Protein AF-A0A851EFB5-F1 (afdb_monomer_lite)

InterPro domains:
  IPR003597 Immunoglobulin C1-set [PF07654] (22-78)
  IPR007110 Immunoglobulin-like domain [PS50835] (20-80)
  IPR013783 Immunoglobulin-like fold [G3DSA:2.60.40.10] (16-80)
  IPR036179 Immunoglobulin-like domain superfamily [SSF48726] (20-78)
  IPR050160 Major Histocompatibility Complex/Immunoglobulin [PTHR19944] (18-79)

Structure (mmCIF, N/CA/C/O backbone):
data_AF-A0A851EFB5-F1
#
_entry.id   AF-A0A851EFB5-F1
#
loop_
_atom_site.group_PDB
_atom_site.id
_atom_site.type_symbol
_atom_site.label_atom_id
_atom_site.label_alt_id
_atom_site.label_comp_id
_atom_site.label_asym_id
_atom_site.label_entity_id
_atom_site.label_seq_id
_atom_site.pdbx_PDB_ins_code
_atom_site.Cartn_x
_atom_site.Cartn_y
_atom_site.Cartn_z
_atom_site.occupancy
_atom_site.B_iso_or_equiv
_atom_site.auth_seq_id
_atom_site.auth_comp_id
_atom_site.auth_asym_id
_atom_site.auth_atom_id
_atom_site.pdbx_PDB_model_num
ATOM 1 N N . ASN A 1 1 ? 7.742 -14.774 -47.865 1.00 48.91 1 ASN A N 1
ATOM 2 C CA . ASN A 1 1 ? 6.394 -14.573 -47.311 1.00 48.91 1 ASN A CA 1
A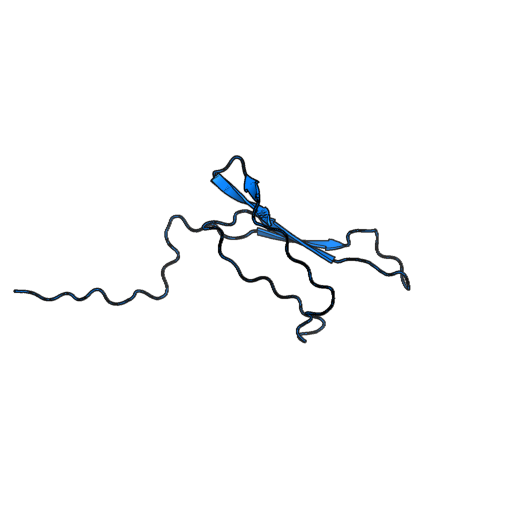TOM 3 C C . ASN A 1 1 ? 6.067 -15.745 -46.399 1.00 48.91 1 ASN A C 1
ATOM 5 O O . ASN A 1 1 ? 5.738 -16.811 -46.902 1.00 48.91 1 ASN A O 1
ATOM 9 N N . ARG A 1 2 ? 6.295 -15.586 -45.094 1.00 45.47 2 ARG A N 1
ATOM 10 C CA . ARG A 1 2 ? 5.665 -16.398 -44.052 1.00 45.47 2 ARG A CA 1
ATOM 11 C C . ARG A 1 2 ? 5.363 -15.452 -42.910 1.00 45.47 2 ARG A C 1
ATOM 13 O O . ARG A 1 2 ? 6.276 -14.927 -42.277 1.00 45.47 2 ARG A O 1
ATOM 20 N N . GLU A 1 3 ? 4.081 -15.187 -42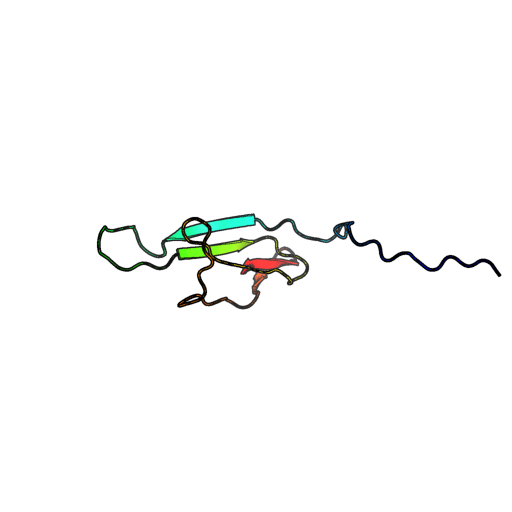.756 1.00 53.47 3 GLU A N 1
ATOM 21 C CA . GLU A 1 3 ? 3.498 -14.683 -41.533 1.00 53.47 3 GLU A CA 1
ATOM 22 C C . GLU A 1 3 ? 3.998 -15.474 -40.313 1.00 53.47 3 GLU A C 1
ATOM 24 O O . GLU A 1 3 ? 4.052 -16.701 -40.313 1.00 53.47 3 GLU A O 1
ATOM 29 N N . ASN A 1 4 ? 4.351 -14.755 -39.257 1.00 48.16 4 ASN A N 1
ATOM 30 C CA . ASN A 1 4 ? 3.955 -15.150 -37.917 1.00 48.16 4 ASN A CA 1
ATOM 31 C C . ASN A 1 4 ? 3.740 -13.848 -37.154 1.00 48.16 4 ASN A C 1
ATOM 33 O O . ASN A 1 4 ? 4.664 -13.251 -36.605 1.00 48.16 4 ASN A O 1
ATOM 37 N N . ALA A 1 5 ? 2.503 -13.358 -37.235 1.00 52.84 5 ALA A N 1
ATOM 38 C CA . ALA A 1 5 ? 2.001 -12.343 -36.334 1.00 52.84 5 ALA A CA 1
ATOM 39 C C . ALA A 1 5 ? 2.140 -12.902 -34.913 1.00 52.84 5 ALA A C 1
ATOM 41 O O . ALA A 1 5 ? 1.539 -13.926 -34.587 1.00 52.84 5 ALA A O 1
ATOM 42 N N . GLY A 1 6 ? 3.001 -12.283 -34.104 1.00 52.59 6 GLY A N 1
ATOM 43 C CA . GLY A 1 6 ? 3.162 -12.647 -32.704 1.00 52.59 6 GLY A CA 1
ATOM 44 C C . GLY A 1 6 ? 1.819 -12.517 -31.996 1.00 52.59 6 GLY A C 1
ATOM 45 O O . GLY A 1 6 ? 1.237 -11.434 -31.953 1.00 52.59 6 GLY A O 1
ATOM 46 N N . ILE A 1 7 ? 1.318 -13.638 -31.486 1.00 59.16 7 ILE A N 1
ATOM 47 C CA . ILE A 1 7 ? 0.196 -13.683 -30.551 1.00 59.16 7 ILE A CA 1
ATOM 48 C C . ILE A 1 7 ? 0.571 -12.806 -29.341 1.00 59.16 7 ILE A C 1
ATOM 50 O O . ILE A 1 7 ? 1.709 -12.911 -28.877 1.00 59.16 7 ILE A O 1
ATOM 54 N N . PRO A 1 8 ? -0.322 -11.950 -28.809 1.00 52.56 8 PRO A N 1
ATOM 55 C CA . PRO A 1 8 ? -0.058 -11.293 -27.537 1.00 52.56 8 PRO A CA 1
ATOM 56 C C . PRO A 1 8 ? -0.061 -12.371 -26.447 1.00 52.56 8 PRO A C 1
ATOM 58 O O . PRO A 1 8 ? -1.120 -12.864 -26.058 1.00 52.56 8 PRO A O 1
ATOM 61 N N . ASP A 1 9 ? 1.125 -12.791 -26.005 1.00 54.38 9 ASP A N 1
ATOM 62 C CA . ASP A 1 9 ? 1.272 -13.704 -24.874 1.00 54.38 9 ASP A CA 1
ATOM 63 C C . ASP A 1 9 ? 0.862 -12.955 -23.604 1.00 54.38 9 ASP A C 1
ATOM 65 O O . ASP A 1 9 ? 1.600 -12.144 -23.049 1.00 54.38 9 ASP A O 1
ATOM 69 N N . GLY A 1 10 ? -0.392 -13.150 -23.212 1.00 62.19 10 GLY A N 1
ATOM 70 C CA . GLY A 1 10 ? -1.000 -12.503 -22.060 1.00 62.19 10 GLY A CA 1
ATOM 71 C C . GLY A 1 10 ? -0.715 -13.202 -20.735 1.00 62.19 10 GLY A C 1
ATOM 72 O O . GLY A 1 10 ? -1.575 -13.122 -19.859 1.00 62.19 10 GLY A O 1
ATOM 73 N N . SER A 1 11 ? 0.380 -13.956 -20.551 1.00 56.41 11 SER A N 1
ATOM 74 C CA . SER A 1 11 ? 0.547 -14.702 -19.286 1.00 56.41 11 SER A CA 1
ATOM 75 C C . SER A 1 11 ? 1.962 -15.069 -18.840 1.00 56.41 11 SER A C 1
ATOM 77 O O . SER A 1 11 ? 2.076 -15.636 -17.755 1.00 56.41 11 SER A O 1
ATOM 79 N N . HIS A 1 12 ? 3.038 -14.778 -19.576 1.00 53.09 12 HIS A N 1
ATOM 80 C CA . HIS A 1 12 ? 4.378 -15.032 -19.037 1.00 53.09 12 HIS A CA 1
ATOM 81 C C . HIS A 1 12 ? 4.876 -13.827 -18.217 1.00 53.09 12 HIS A C 1
ATOM 83 O O . HIS A 1 12 ? 5.101 -12.764 -18.803 1.00 53.09 12 HIS A O 1
ATOM 89 N N . PRO A 1 13 ? 5.090 -13.941 -16.887 1.00 56.81 13 PRO A N 1
ATOM 90 C CA . PRO A 1 13 ? 5.830 -12.911 -16.174 1.00 56.81 13 PRO A CA 1
ATOM 91 C C . PRO A 1 13 ? 7.209 -12.833 -16.818 1.00 56.81 13 PRO A C 1
ATOM 93 O O . PRO A 1 13 ? 7.921 -13.835 -16.886 1.00 56.81 13 PRO A O 1
ATOM 96 N N . SER A 1 14 ? 7.573 -11.664 -17.344 1.00 59.12 14 SER A N 1
ATOM 97 C CA . SER A 1 14 ? 8.917 -11.412 -17.856 1.00 59.12 14 SER A CA 1
ATOM 98 C C . SER A 1 14 ? 9.932 -12.017 -16.877 1.00 59.12 14 SER A C 1
ATOM 100 O O . SER A 1 14 ? 9.769 -11.805 -15.678 1.00 59.12 14 SER A O 1
ATOM 102 N N . PRO A 1 15 ? 10.993 -12.715 -17.314 1.00 63.97 15 PRO A N 1
ATOM 103 C CA . PRO A 1 15 ? 11.981 -13.306 -16.397 1.00 63.97 15 PRO A CA 1
ATOM 104 C C . PRO A 1 15 ? 12.702 -12.269 -15.512 1.00 63.97 15 PRO A C 1
ATOM 106 O O . PRO A 1 15 ? 13.482 -12.630 -14.640 1.00 63.97 15 PRO A O 1
ATOM 109 N N . LEU A 1 16 ? 12.448 -10.981 -15.752 1.00 73.06 16 LEU A N 1
ATOM 110 C CA . LEU A 1 16 ? 12.930 -9.841 -14.985 1.00 73.06 16 LEU A CA 1
ATOM 111 C C . LEU A 1 16 ? 11.917 -9.346 -13.936 1.00 73.06 16 LEU A C 1
ATOM 113 O O . LEU A 1 16 ? 12.272 -8.479 -13.151 1.00 73.06 16 LEU A O 1
ATOM 117 N N . ALA A 1 17 ? 10.669 -9.827 -13.933 1.00 86.94 17 ALA A N 1
ATOM 118 C CA . ALA A 1 17 ? 9.636 -9.364 -13.013 1.00 86.94 17 ALA A CA 1
ATOM 119 C C . ALA A 1 17 ? 9.933 -9.822 -11.578 1.00 86.94 17 ALA A C 1
ATOM 121 O O . ALA A 1 17 ? 10.147 -11.007 -11.319 1.00 86.94 17 ALA A O 1
ATOM 122 N N . GLY A 1 18 ? 9.930 -8.872 -10.646 1.00 88.38 18 GLY A N 1
ATOM 123 C CA . GLY A 1 18 ? 10.062 -9.148 -9.222 1.00 88.38 18 GLY A CA 1
ATOM 124 C C . GLY A 1 18 ? 8.778 -9.765 -8.675 1.00 88.38 18 GLY A C 1
ATOM 125 O O . GLY A 1 18 ? 7.679 -9.398 -9.091 1.00 88.38 18 GLY A O 1
ATOM 126 N N . VAL A 1 19 ? 8.911 -10.712 -7.745 1.00 93.00 19 VAL A N 1
ATOM 127 C CA . VAL A 1 19 ? 7.782 -11.253 -6.975 1.00 93.00 19 VAL A CA 1
ATOM 128 C C . VAL A 1 19 ? 7.598 -10.363 -5.746 1.00 93.00 19 VAL A C 1
ATOM 130 O O . VAL A 1 19 ? 8.469 -10.407 -4.870 1.00 93.00 19 VAL A O 1
ATOM 133 N N . PRO A 1 20 ? 6.520 -9.560 -5.653 1.00 95.19 20 PRO A N 1
ATOM 134 C CA . PRO A 1 20 ? 6.369 -8.617 -4.558 1.00 95.19 20 PRO A CA 1
ATOM 135 C C . PRO A 1 20 ? 6.257 -9.332 -3.214 1.00 95.19 20 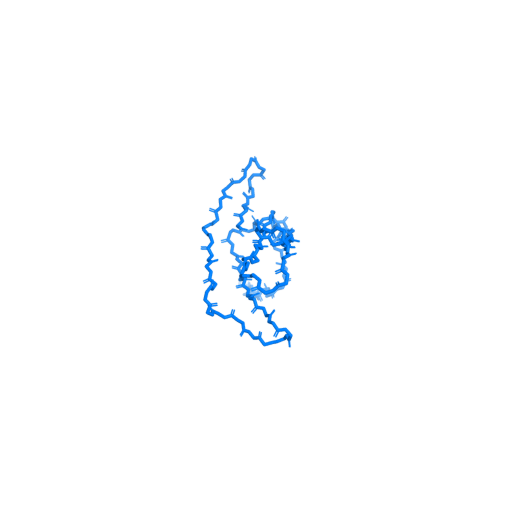PRO A C 1
ATOM 137 O O . PRO A 1 20 ? 5.501 -10.296 -3.072 1.00 95.19 20 PRO A O 1
ATOM 140 N N . VAL A 1 21 ? 6.984 -8.837 -2.218 1.00 96.62 21 VAL A N 1
ATOM 141 C CA . VAL A 1 21 ? 6.905 -9.327 -0.838 1.00 96.62 21 VAL A CA 1
ATOM 142 C C . VAL A 1 21 ? 6.091 -8.325 -0.035 1.00 96.62 21 VAL A C 1
ATOM 144 O O . VAL A 1 21 ? 6.398 -7.138 -0.044 1.00 96.62 21 VAL A O 1
ATOM 147 N N . VAL A 1 22 ? 5.028 -8.790 0.622 1.00 97.44 22 VAL A N 1
ATOM 148 C CA . VAL A 1 22 ? 4.047 -7.919 1.282 1.00 97.44 22 VAL A CA 1
ATOM 149 C C . VAL A 1 22 ? 4.087 -8.119 2.789 1.00 97.44 22 VAL A C 1
ATOM 151 O O . VAL A 1 22 ? 3.921 -9.237 3.276 1.00 97.44 22 VAL A O 1
ATOM 154 N N . SER A 1 23 ? 4.229 -7.017 3.522 1.00 98.12 23 SER A N 1
ATOM 155 C CA . SER A 1 23 ? 4.108 -6.973 4.978 1.00 98.12 23 SER A CA 1
ATOM 156 C C . SER A 1 23 ? 3.039 -5.964 5.383 1.00 98.12 23 SER A C 1
ATOM 158 O O . SER A 1 23 ? 3.108 -4.797 5.003 1.00 98.12 23 SER A O 1
ATOM 160 N N . VAL A 1 24 ? 2.061 -6.398 6.183 1.00 97.50 24 VAL A N 1
ATOM 161 C CA . VAL A 1 24 ? 0.997 -5.531 6.709 1.00 97.50 24 VAL A CA 1
ATOM 162 C C . VAL A 1 24 ? 1.098 -5.452 8.223 1.00 97.50 24 VAL A C 1
ATOM 164 O O . VAL A 1 24 ? 1.083 -6.477 8.904 1.00 97.50 24 VAL A O 1
ATOM 167 N N . PHE A 1 25 ? 1.187 -4.238 8.757 1.00 97.31 25 PHE A N 1
ATOM 168 C CA . PHE A 1 25 ? 1.346 -4.007 10.189 1.00 97.31 25 PHE A CA 1
ATOM 169 C C . PHE A 1 25 ? 0.706 -2.681 10.619 1.00 97.31 25 PHE A C 1
ATOM 171 O O . PHE A 1 25 ? 0.550 -1.770 9.803 1.00 97.31 25 PHE A O 1
ATOM 178 N N . PRO A 1 26 ? 0.300 -2.550 11.891 1.00 97.50 26 PRO A N 1
ATOM 179 C CA . PRO A 1 26 ? -0.204 -1.287 12.402 1.00 97.50 26 PRO A CA 1
ATOM 180 C C . PRO A 1 26 ? 0.945 -0.294 12.641 1.00 97.50 26 PRO A C 1
ATOM 182 O O . PRO A 1 26 ? 2.030 -0.680 13.074 1.00 97.50 26 PRO A O 1
ATOM 185 N N . ALA A 1 27 ? 0.700 0.992 12.393 1.00 97.31 27 ALA A N 1
ATOM 186 C CA . ALA A 1 27 ? 1.674 2.062 12.614 1.00 97.31 27 ALA A CA 1
ATOM 187 C C . ALA A 1 27 ? 1.995 2.263 14.104 1.00 97.31 27 ALA A C 1
ATOM 189 O O . ALA A 1 27 ? 3.107 2.651 14.458 1.00 97.31 27 ALA A O 1
ATOM 190 N N . LEU A 1 28 ? 1.020 1.991 14.974 1.00 97.69 28 LEU A N 1
ATOM 191 C CA . LEU A 1 28 ? 1.151 2.027 16.429 1.00 97.69 28 LEU A CA 1
ATOM 192 C C . LEU A 1 28 ? 0.725 0.685 17.044 1.00 97.69 28 LEU A C 1
ATOM 194 O O . LEU A 1 28 ? -0.064 -0.040 16.431 1.00 97.69 28 LEU A O 1
ATOM 198 N N . PRO A 1 29 ? 1.176 0.341 18.264 1.00 96.56 29 PRO A N 1
ATOM 199 C CA . PRO A 1 29 ? 0.644 -0.809 18.989 1.00 96.56 29 PRO A CA 1
ATOM 200 C C . PRO A 1 29 ? -0.893 -0.743 19.087 1.00 96.56 29 PRO A C 1
ATOM 202 O O . PRO A 1 29 ? -1.432 0.316 19.406 1.00 96.56 29 PRO A O 1
ATOM 205 N N . PRO A 1 30 ? -1.623 -1.832 18.795 1.00 95.75 30 PRO A N 1
ATOM 206 C CA . PRO A 1 30 ? -3.081 -1.800 18.769 1.00 95.75 30 PRO A CA 1
ATOM 207 C C . PRO A 1 30 ? -3.665 -1.650 20.179 1.00 95.75 30 PRO A C 1
ATOM 209 O O . PRO A 1 30 ? -3.454 -2.504 21.041 1.00 95.75 30 PRO A O 1
ATOM 212 N N . VAL A 1 31 ? -4.449 -0.588 20.385 1.00 97.25 31 VAL A N 1
ATOM 213 C CA . VAL A 1 31 ? -5.190 -0.318 21.624 1.00 97.25 31 VAL A CA 1
ATOM 214 C C . VAL A 1 31 ? -6.693 -0.269 21.310 1.00 97.25 31 VAL A C 1
ATOM 216 O O . VAL A 1 31 ? -7.104 0.481 20.422 1.00 97.25 31 VAL A O 1
ATOM 219 N N . PRO A 1 32 ? -7.543 -1.064 21.991 1.00 95.94 32 PRO A N 1
ATOM 220 C CA . PRO A 1 32 ? -8.984 -1.047 21.754 1.00 95.94 32 PRO A CA 1
ATOM 221 C C . PRO A 1 32 ? -9.593 0.346 21.950 1.00 95.94 32 PRO A C 1
ATOM 223 O O . PRO A 1 32 ? -9.418 0.963 22.996 1.00 95.94 32 PRO A O 1
ATOM 226 N N . GLY A 1 33 ? -10.351 0.815 20.958 1.00 95.75 33 GLY A N 1
ATOM 227 C CA . GLY A 1 33 ? -11.017 2.121 20.992 1.00 95.75 33 GLY A CA 1
ATOM 228 C C . GLY A 1 33 ? -10.165 3.296 20.503 1.00 95.75 33 GLY A C 1
ATOM 229 O O . GLY A 1 33 ? -10.718 4.375 20.302 1.00 95.75 33 GLY A O 1
ATOM 230 N N . GLU A 1 34 ? -8.868 3.098 20.252 1.00 97.31 34 GLU A N 1
ATOM 231 C CA . GLU A 1 34 ? -8.001 4.132 19.683 1.00 97.31 34 GLU A CA 1
ATOM 232 C C . GLU A 1 34 ? -7.869 3.994 18.156 1.00 97.31 34 GLU 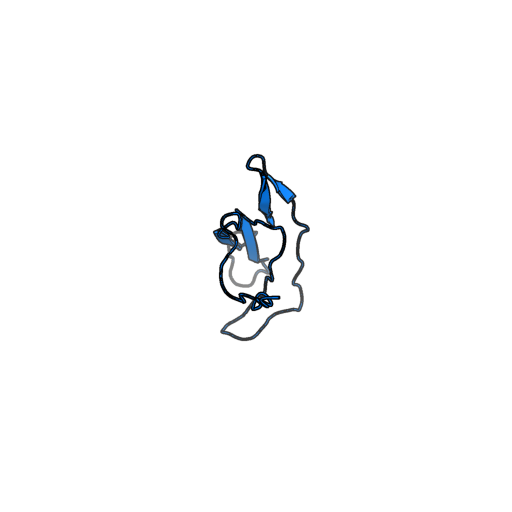A C 1
ATOM 234 O O . GLU A 1 34 ? -7.802 2.875 17.632 1.00 97.31 34 GLU A O 1
ATOM 239 N N . PRO A 1 35 ? -7.831 5.116 17.412 1.00 96.31 35 PRO A N 1
ATOM 240 C CA . PRO A 1 35 ? -7.578 5.084 15.979 1.00 96.31 35 PRO A CA 1
ATOM 241 C C . PRO A 1 35 ? -6.147 4.622 15.686 1.00 96.31 35 PRO A C 1
ATOM 243 O O . PRO A 1 35 ? -5.207 4.937 16.413 1.00 96.31 35 PRO A O 1
ATOM 246 N N . ASN A 1 36 ? -5.971 3.912 14.575 1.00 96.62 36 ASN A N 1
ATOM 247 C CA . ASN A 1 36 ? -4.669 3.449 14.111 1.00 96.62 36 ASN A CA 1
ATOM 248 C C . ASN A 1 36 ? -4.644 3.413 12.579 1.00 96.62 36 ASN A C 1
ATOM 250 O O . ASN A 1 36 ? -5.692 3.371 11.933 1.00 96.62 36 ASN A O 1
ATOM 254 N N . THR A 1 37 ? -3.446 3.388 12.009 1.00 96.56 37 THR A N 1
ATOM 255 C CA . THR A 1 37 ? -3.224 3.288 10.566 1.00 96.56 37 THR A CA 1
ATOM 256 C C . THR A 1 37 ? -2.593 1.940 10.262 1.00 96.56 37 THR A C 1
ATOM 258 O O . THR A 1 37 ? -1.597 1.574 10.882 1.00 96.56 37 THR A O 1
ATOM 261 N N . LEU A 1 38 ? -3.143 1.201 9.300 1.00 97.56 38 LEU A N 1
ATOM 262 C CA . LEU A 1 38 ? -2.468 0.028 8.750 1.00 97.56 38 LEU A CA 1
ATOM 263 C C . LEU A 1 38 ? -1.497 0.468 7.657 1.00 97.56 38 LEU A C 1
ATOM 265 O O . LEU A 1 38 ? -1.851 1.250 6.776 1.00 97.56 38 LEU A O 1
ATOM 269 N N . VAL A 1 39 ? -0.279 -0.054 7.717 1.00 97.88 39 VAL A N 1
ATOM 270 C CA . VAL A 1 39 ? 0.764 0.146 6.716 1.00 97.88 39 VAL A CA 1
ATOM 271 C C . VAL A 1 39 ? 0.909 -1.151 5.935 1.00 97.88 39 VAL A C 1
ATOM 273 O O . VAL A 1 39 ? 1.011 -2.224 6.527 1.00 97.88 39 VAL A O 1
ATOM 276 N N . CYS A 1 40 ? 0.896 -1.047 4.609 1.00 98.00 40 CYS A N 1
ATOM 277 C CA . CYS A 1 40 ? 1.254 -2.127 3.699 1.00 98.00 40 CYS A CA 1
ATOM 278 C C . CYS A 1 40 ? 2.589 -1.749 3.066 1.00 98.00 40 CYS A C 1
ATOM 280 O O . CYS A 1 40 ? 2.634 -0.802 2.287 1.00 98.00 40 CYS A O 1
ATOM 282 N N . LEU A 1 41 ? 3.653 -2.448 3.453 1.00 97.81 41 LEU A N 1
ATOM 283 C CA . LEU A 1 41 ? 4.960 -2.349 2.819 1.00 97.81 41 LEU A CA 1
ATOM 284 C C . LEU A 1 41 ? 5.041 -3.420 1.7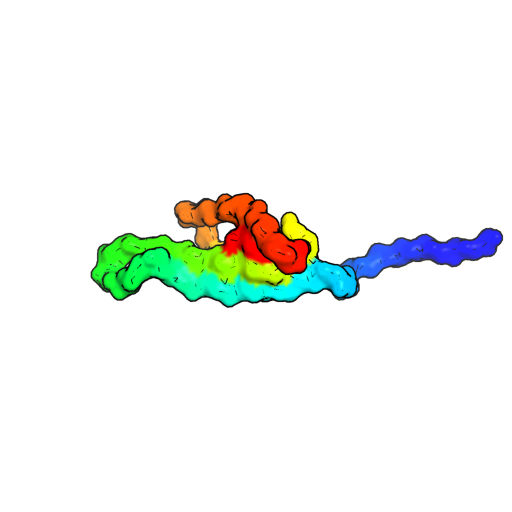37 1.00 97.81 41 LEU A C 1
ATOM 286 O O . LEU A 1 41 ? 4.868 -4.608 2.029 1.00 97.81 41 LEU A O 1
ATOM 290 N N . VAL A 1 42 ? 5.325 -2.998 0.509 1.00 97.88 42 VAL A N 1
ATOM 291 C CA . VAL A 1 42 ? 5.546 -3.895 -0.621 1.00 97.88 42 VAL A CA 1
ATOM 292 C C . VAL A 1 42 ? 6.985 -3.750 -1.103 1.00 97.88 42 VAL A C 1
ATOM 294 O O . VAL A 1 42 ? 7.412 -2.668 -1.498 1.00 97.88 42 VAL A O 1
ATOM 297 N N . GLU A 1 43 ? 7.733 -4.847 -1.083 1.00 96.75 43 GLU A N 1
ATOM 298 C CA . GLU A 1 43 ? 9.137 -4.920 -1.493 1.00 96.75 43 GLU A CA 1
ATOM 299 C C . GLU A 1 43 ? 9.306 -5.747 -2.772 1.00 96.75 43 GLU A C 1
ATOM 301 O O . GLU A 1 43 ? 8.373 -6.415 -3.220 1.00 96.75 43 GLU A O 1
ATOM 306 N N . ASN A 1 44 ? 10.514 -5.734 -3.348 1.00 95.81 44 ASN A N 1
ATOM 307 C CA . ASN A 1 44 ? 10.874 -6.505 -4.544 1.00 95.81 44 ASN A CA 1
ATOM 308 C C . ASN A 1 44 ? 9.971 -6.223 -5.762 1.00 95.81 44 ASN A C 1
ATOM 310 O O . ASN A 1 44 ? 9.631 -7.114 -6.541 1.00 95.81 44 ASN A O 1
ATOM 314 N N . ILE A 1 45 ? 9.556 -4.968 -5.926 1.00 95.69 45 ILE A N 1
ATOM 315 C CA . ILE A 1 45 ? 8.702 -4.556 -7.037 1.00 95.69 45 ILE A CA 1
ATOM 316 C C . ILE A 1 45 ? 9.580 -4.348 -8.273 1.00 95.69 45 ILE A C 1
ATOM 318 O O . ILE A 1 45 ? 10.477 -3.505 -8.253 1.00 95.69 45 ILE A O 1
ATOM 322 N N . PHE A 1 46 ? 9.308 -5.071 -9.361 1.00 94.31 46 PHE A N 1
ATOM 323 C CA . PHE A 1 46 ? 9.895 -4.795 -10.674 1.00 94.31 46 PHE A CA 1
ATOM 324 C C . PHE A 1 46 ? 9.029 -5.380 -11.805 1.00 94.31 46 PHE A C 1
ATOM 326 O O . PHE A 1 46 ? 8.665 -6.552 -11.724 1.00 94.31 46 PHE A O 1
ATOM 333 N N . PRO A 1 47 ? 8.742 -4.634 -12.889 1.00 93.25 47 PRO A N 1
ATOM 334 C CA . PRO A 1 47 ? 8.877 -3.176 -13.011 1.00 93.25 47 PRO A CA 1
ATOM 335 C C . PRO A 1 47 ? 7.987 -2.440 -11.979 1.00 93.25 47 PRO A C 1
ATOM 337 O O . PRO A 1 47 ? 7.168 -3.085 -11.327 1.00 93.25 47 PRO A O 1
ATOM 340 N N . PRO A 1 48 ? 8.119 -1.110 -11.789 1.00 92.81 48 PRO A N 1
ATOM 341 C CA . PRO A 1 48 ? 7.331 -0.340 -10.814 1.00 92.81 48 PRO A CA 1
ATOM 342 C C . PRO A 1 48 ? 5.871 -0.142 -11.265 1.00 92.81 48 PRO A C 1
ATOM 344 O O . PRO A 1 48 ? 5.430 0.969 -11.560 1.00 92.81 48 PRO A O 1
ATOM 347 N N . ALA A 1 49 ? 5.119 -1.237 -11.353 1.00 92.44 49 ALA A N 1
ATOM 348 C CA . ALA A 1 49 ? 3.719 -1.272 -11.753 1.00 92.44 49 ALA A CA 1
ATOM 349 C C . ALA A 1 49 ? 2.970 -2.341 -10.941 1.00 92.44 49 ALA A C 1
ATOM 351 O O . ALA A 1 49 ? 3.152 -3.536 -11.160 1.00 92.44 49 ALA A O 1
ATOM 352 N N . LEU A 1 50 ? 2.139 -1.899 -9.995 1.00 92.00 50 LEU A N 1
ATOM 353 C CA . LEU A 1 50 ? 1.265 -2.743 -9.184 1.00 92.00 50 LEU A CA 1
ATOM 354 C C . LEU A 1 50 ? 0.032 -1.966 -8.707 1.00 92.00 50 LEU A C 1
ATOM 356 O O . LEU A 1 50 ? 0.089 -0.743 -8.523 1.00 92.00 50 LEU A O 1
ATOM 360 N N . ASP A 1 51 ? -1.032 -2.711 -8.415 1.00 93.69 51 ASP A N 1
ATOM 361 C CA . ASP A 1 51 ? -2.258 -2.217 -7.790 1.00 93.69 51 ASP A CA 1
ATOM 362 C C . ASP A 1 51 ? -2.346 -2.699 -6.333 1.00 93.69 51 ASP A C 1
ATOM 364 O O . ASP A 1 51 ? -2.286 -3.897 -6.058 1.00 93.69 51 ASP A O 1
ATOM 368 N N . ILE A 1 52 ? -2.499 -1.761 -5.391 1.00 95.00 52 ILE A N 1
ATOM 369 C CA . ILE A 1 52 ? -2.790 -2.046 -3.976 1.00 95.00 52 ILE A CA 1
ATOM 370 C C . ILE A 1 52 ? -4.239 -1.663 -3.708 1.00 95.00 52 ILE A C 1
ATOM 372 O O . ILE A 1 52 ? -4.656 -0.546 -4.013 1.00 95.00 52 ILE A O 1
ATOM 376 N N . ALA A 1 53 ? -4.985 -2.575 -3.094 1.00 96.06 53 ALA A N 1
ATOM 377 C CA . ALA A 1 53 ? -6.330 -2.328 -2.604 1.00 96.06 53 ALA A CA 1
ATOM 378 C C . ALA A 1 53 ? -6.458 -2.831 -1.165 1.00 96.06 53 ALA A C 1
ATOM 380 O O . ALA A 1 53 ? -5.895 -3.863 -0.802 1.00 96.06 53 ALA A O 1
ATOM 381 N N . TRP A 1 54 ? -7.231 -2.108 -0.358 1.00 97.25 54 TRP A N 1
ATOM 382 C CA . TRP A 1 54 ? -7.561 -2.509 1.003 1.00 97.25 54 TRP A CA 1
ATOM 383 C C . TRP A 1 54 ? -8.963 -3.094 1.051 1.00 97.25 54 TRP A C 1
ATOM 385 O O . TRP A 1 54 ? -9.886 -2.584 0.413 1.00 97.25 54 TRP A O 1
ATOM 395 N N . THR A 1 55 ? -9.136 -4.146 1.846 1.00 97.25 55 THR A N 1
ATOM 396 C CA . THR A 1 55 ? -10.451 -4.727 2.114 1.00 97.25 55 THR A CA 1
ATOM 397 C C . THR A 1 55 ? -10.662 -4.918 3.603 1.00 97.25 55 THR A C 1
ATOM 399 O O . THR A 1 55 ? -9.756 -5.369 4.302 1.00 97.25 55 THR A O 1
ATOM 402 N N . LEU A 1 56 ? -11.880 -4.664 4.067 1.00 95.44 56 LEU A N 1
ATOM 403 C CA . LEU A 1 56 ? -12.332 -5.002 5.408 1.00 95.44 56 LEU A CA 1
ATOM 404 C C . LEU A 1 56 ? -13.429 -6.057 5.289 1.00 95.44 56 LEU A C 1
ATOM 406 O O . LEU A 1 56 ? -14.487 -5.792 4.725 1.00 95.44 56 LEU A O 1
ATOM 410 N N . ALA A 1 57 ? -13.153 -7.267 5.780 1.00 94.88 57 ALA A N 1
ATOM 411 C CA . ALA A 1 57 ? -14.060 -8.414 5.660 1.00 94.88 57 ALA A CA 1
ATOM 412 C C . ALA A 1 57 ? -14.552 -8.662 4.213 1.00 94.88 57 ALA A C 1
ATOM 414 O O . ALA A 1 57 ? -15.713 -8.988 3.982 1.00 94.88 57 ALA A O 1
ATOM 415 N N . GLY A 1 58 ? -13.664 -8.477 3.229 1.00 95.19 58 GLY A N 1
ATOM 416 C CA . GLY A 1 58 ? -13.959 -8.659 1.803 1.00 95.19 58 GLY A CA 1
ATOM 417 C C . GLY A 1 58 ? -14.601 -7.453 1.106 1.00 95.19 58 GLY A C 1
ATOM 418 O O . GLY A 1 58 ? -14.671 -7.442 -0.119 1.00 95.19 58 GLY A O 1
ATOM 419 N N . ALA A 1 59 ? -15.020 -6.418 1.840 1.00 97.38 59 ALA A N 1
ATOM 420 C CA . ALA A 1 59 ? -15.528 -5.183 1.249 1.00 97.38 59 ALA A CA 1
ATOM 421 C C . ALA A 1 59 ? -14.376 -4.204 0.950 1.00 97.38 59 ALA A C 1
ATOM 423 O O . ALA A 1 59 ? -13.519 -4.014 1.818 1.00 97.38 59 ALA A O 1
ATOM 424 N N . PRO A 1 60 ? -14.330 -3.566 -0.235 1.00 97.25 60 PRO A N 1
ATOM 425 C CA . PRO A 1 60 ? -13.273 -2.619 -0.578 1.00 97.25 60 PRO A CA 1
ATOM 426 C C . PRO A 1 60 ? -13.331 -1.366 0.303 1.00 97.25 60 PRO A C 1
ATOM 428 O O . PRO A 1 60 ? -14.40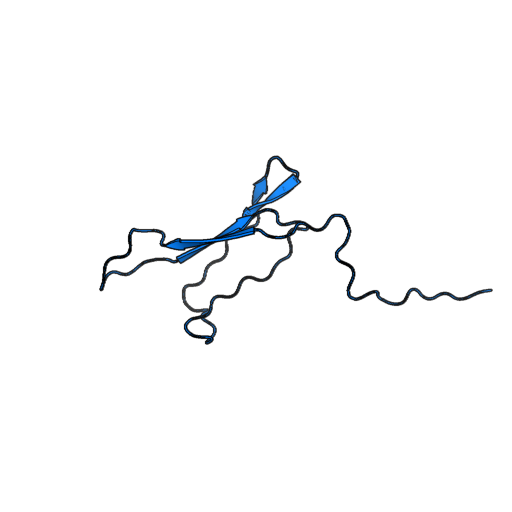0 -0.807 0.547 1.00 97.25 60 PRO A O 1
ATOM 431 N N . VAL A 1 61 ? -12.162 -0.902 0.742 1.00 96.88 61 VAL A N 1
ATOM 432 C CA . VAL A 1 61 ? -11.979 0.333 1.510 1.00 96.88 61 VAL A CA 1
ATOM 433 C C . VAL A 1 61 ? -11.120 1.288 0.693 1.00 96.88 61 VAL A C 1
ATOM 435 O O . VAL A 1 61 ? -10.000 0.959 0.313 1.00 96.88 61 VAL A O 1
ATOM 438 N N . THR A 1 62 ? -11.648 2.481 0.426 1.00 96.50 62 THR A N 1
ATOM 439 C CA . THR A 1 62 ? -10.951 3.540 -0.326 1.00 96.50 62 THR A CA 1
ATOM 440 C C . THR A 1 62 ? -10.838 4.842 0.462 1.00 96.50 62 THR A C 1
ATOM 442 O O . THR A 1 62 ? -9.919 5.627 0.241 1.00 96.50 62 THR A O 1
ATOM 445 N N . GLN A 1 63 ? -11.743 5.079 1.414 1.00 96.94 63 GLN A N 1
ATOM 446 C CA . GLN A 1 63 ? -11.694 6.258 2.270 1.00 96.94 63 GLN A CA 1
ATOM 447 C C . GLN A 1 63 ? -10.493 6.182 3.221 1.00 96.94 63 GLN A C 1
ATOM 449 O O . GLN A 1 63 ? -10.312 5.191 3.922 1.00 96.94 63 GLN A O 1
ATOM 454 N N . GLY A 1 64 ? -9.692 7.250 3.263 1.00 95.31 64 GLY A N 1
ATOM 455 C CA . GLY A 1 64 ? -8.507 7.334 4.124 1.00 95.31 64 GLY A CA 1
ATOM 456 C C . GLY A 1 64 ? -7.296 6.537 3.627 1.00 95.31 64 GLY A C 1
ATOM 457 O O . GLY A 1 64 ? -6.275 6.525 4.308 1.00 95.31 64 GLY A O 1
ATOM 458 N N . VAL A 1 65 ? -7.380 5.903 2.450 1.00 96.69 65 VAL A N 1
ATOM 459 C CA . VAL A 1 65 ? -6.253 5.195 1.830 1.00 96.69 65 VAL A CA 1
ATOM 460 C C . VAL A 1 65 ? -5.367 6.189 1.086 1.00 96.69 65 VAL A C 1
ATOM 462 O O . VAL A 1 65 ? -5.834 6.953 0.242 1.00 96.69 65 VAL A O 1
ATOM 465 N N . THR A 1 66 ? -4.070 6.150 1.371 1.00 96.06 66 THR A N 1
ATOM 466 C CA . THR A 1 66 ? -3.038 6.914 0.664 1.00 96.06 66 THR A CA 1
ATOM 467 C C . THR A 1 66 ? -1.931 5.978 0.207 1.00 96.06 66 THR A C 1
ATOM 469 O O . THR A 1 66 ? -1.579 5.029 0.905 1.00 96.06 66 THR A O 1
ATOM 472 N N . HIS A 1 67 ? -1.401 6.217 -0.994 1.00 94.44 67 HIS A N 1
ATOM 473 C CA . HIS A 1 67 ? -0.296 5.434 -1.540 1.00 94.44 67 HIS A CA 1
ATOM 474 C C . HIS A 1 67 ? 0.962 6.300 -1.622 1.00 94.44 67 HIS A C 1
ATOM 476 O O . HIS A 1 67 ? 0.921 7.433 -2.103 1.00 94.44 67 HIS A O 1
ATOM 482 N N . SER A 1 68 ? 2.084 5.733 -1.201 1.00 94.62 68 SER A N 1
ATOM 483 C CA . SER A 1 68 ? 3.433 6.245 -1.443 1.00 94.62 68 SER A CA 1
ATOM 484 C C . SER A 1 68 ? 3.792 6.155 -2.940 1.00 94.62 68 SER A C 1
ATOM 486 O O . SER A 1 68 ? 3.208 5.354 -3.686 1.00 94.62 68 SER A O 1
ATOM 488 N N . PRO A 1 69 ? 4.730 6.980 -3.434 1.00 95.75 69 PRO A N 1
ATOM 489 C CA . PRO A 1 69 ? 5.403 6.713 -4.701 1.00 95.75 69 PRO A CA 1
ATOM 490 C C . PRO A 1 69 ? 6.339 5.503 -4.561 1.00 95.75 69 PRO A C 1
ATOM 492 O O . PRO A 1 69 ? 6.753 5.160 -3.457 1.00 95.75 69 PRO A O 1
ATOM 495 N N . TYR A 1 70 ? 6.720 4.888 -5.681 1.00 96.75 70 TYR A N 1
ATOM 496 C CA . TYR A 1 70 ? 7.786 3.886 -5.673 1.00 96.75 70 TYR A CA 1
ATOM 497 C C . TYR A 1 70 ? 9.118 4.532 -5.287 1.00 96.75 70 TYR A C 1
ATOM 499 O O . TYR A 1 70 ? 9.502 5.552 -5.865 1.00 96.75 70 TYR A O 1
ATOM 507 N N . ALA A 1 71 ? 9.840 3.912 -4.360 1.00 97.19 71 ALA A N 1
ATOM 508 C CA . ALA A 1 71 ? 11.197 4.292 -3.998 1.00 97.19 71 ALA A CA 1
ATOM 509 C C . ALA A 1 71 ? 12.185 3.221 -4.490 1.00 97.19 71 ALA A C 1
ATOM 511 O O . ALA A 1 71 ? 11.951 2.035 -4.253 1.00 97.19 71 ALA A O 1
ATOM 512 N N . PRO A 1 72 ? 13.270 3.597 -5.191 1.00 96.44 72 PRO A N 1
ATOM 513 C CA . PRO A 1 72 ? 14.272 2.640 -5.646 1.00 96.44 72 PRO A CA 1
ATOM 514 C C . PRO A 1 72 ? 15.070 2.067 -4.468 1.00 96.44 72 PRO A C 1
ATOM 516 O O . PRO A 1 72 ? 15.344 2.766 -3.491 1.00 96.44 72 PRO A O 1
ATOM 519 N N . THR A 1 73 ? 15.484 0.809 -4.590 1.00 94.50 73 THR A N 1
ATOM 520 C CA . THR A 1 73 ? 16.374 0.118 -3.646 1.00 94.50 73 THR A CA 1
ATOM 521 C C . THR A 1 73 ? 17.789 -0.021 -4.217 1.00 94.50 73 THR A C 1
ATOM 523 O O . THR A 1 73 ? 18.043 0.281 -5.386 1.00 94.50 73 THR A O 1
ATOM 526 N N . GLY A 1 74 ? 18.729 -0.506 -3.396 1.00 93.56 74 GLY A N 1
ATOM 527 C CA . GLY A 1 74 ? 20.087 -0.841 -3.846 1.00 93.56 74 GLY A CA 1
ATOM 528 C C . GLY A 1 74 ? 20.150 -2.032 -4.811 1.00 93.56 74 GLY A C 1
ATOM 529 O O . GLY A 1 74 ? 21.116 -2.157 -5.559 1.00 93.56 74 GLY A O 1
ATOM 530 N N . ASP A 1 75 ? 19.097 -2.850 -4.851 1.00 90.00 75 ASP A N 1
ATOM 531 C CA . ASP A 1 75 ? 19.056 -4.116 -5.589 1.00 90.00 75 ASP A CA 1
ATOM 532 C C . ASP A 1 75 ? 18.392 -3.970 -6.970 1.00 90.00 75 ASP A C 1
ATOM 534 O O . ASP A 1 75 ? 17.958 -4.950 -7.569 1.00 90.00 75 ASP A O 1
ATOM 538 N N . LEU A 1 76 ? 18.293 -2.732 -7.477 1.00 89.25 76 LEU A N 1
ATOM 539 C CA . LEU A 1 76 ? 17.600 -2.373 -8.725 1.00 89.25 76 LEU A CA 1
ATOM 540 C C . LEU A 1 76 ? 16.100 -2.731 -8.734 1.00 89.25 76 LEU A C 1
ATOM 542 O O . LEU A 1 76 ? 15.494 -2.869 -9.798 1.00 89.25 76 LEU A O 1
ATOM 546 N N . THR A 1 77 ? 15.490 -2.839 -7.553 1.00 94.06 77 THR A N 1
ATOM 547 C CA . THR A 1 77 ? 14.046 -3.035 -7.361 1.00 94.06 77 THR A CA 1
ATOM 548 C C . THR A 1 77 ? 13.413 -1.787 -6.748 1.00 94.06 77 THR A C 1
ATOM 550 O O . THR A 1 77 ? 14.081 -0.772 -6.531 1.00 94.06 77 THR A O 1
ATOM 553 N N . PHE A 1 78 ? 12.107 -1.835 -6.490 1.00 97.00 78 PHE A N 1
ATOM 554 C CA . PHE A 1 78 ? 11.378 -0.759 -5.831 1.00 97.00 78 PHE A CA 1
ATOM 555 C C . PHE A 1 78 ? 10.673 -1.258 -4.568 1.00 97.00 78 PHE A C 1
ATOM 557 O O . PHE A 1 78 ? 10.277 -2.423 -4.475 1.00 97.00 78 PHE A O 1
ATOM 564 N N . VAL A 1 79 ? 10.487 -0.341 -3.623 1.00 97.06 79 VAL A N 1
ATOM 565 C CA . VAL A 1 79 ? 9.571 -0.480 -2.488 1.00 97.06 79 VAL A CA 1
ATOM 566 C C . VAL A 1 79 ? 8.443 0.536 -2.606 1.00 97.06 79 VAL A C 1
ATOM 568 O O . VAL A 1 79 ? 8.606 1.586 -3.239 1.00 97.06 79 VAL A O 1
ATOM 571 N N . ARG A 1 80 ? 7.301 0.223 -2.005 1.00 96.19 80 ARG A N 1
ATOM 572 C CA . ARG A 1 80 ? 6.150 1.115 -1.906 1.00 96.19 80 ARG A CA 1
ATOM 573 C C . ARG A 1 80 ? 5.471 0.937 -0.559 1.00 96.19 80 ARG A C 1
ATOM 575 O O . ARG A 1 80 ? 5.270 -0.229 -0.161 1.00 96.19 80 ARG A O 1
#

Radius of gyration: 18.41 Å; chains: 1; bounding box: 36×24×69 Å

Foldseek 3Di:
DDDDDDDPPPDDDDPQAWDKDWDWDWPDDDDPPDDTDIDIKIWRGPPQDDDDWDDDVNHTDDPPDDDDHWDADPVRGTMD

Sequence (80 aa):
NRENAGIPDGSHPSPLAGVPVVSVFPALPPVPGEPNTLVCLVENIFPPALDIAWTLAGAPVTQGVTHSPYAPTGDLTFVR

pLDDT: mean 87.63, std 16.33, range [45.47, 98.12]

Secondary structure (DSSP, 8-state):
----------S---TT----EEEEEESS---TTS---EEEEEESBSSS-----EEETTEEE-TT---PPPEE-TTS-EE-

Organism: NCBI:txid85069